Protein AF-A0A2P0B130-F1 (afdb_monomer_lite)

Sequence (122 aa):
MSQDGTGTYHGERFVQQKGAASFTASPDEVAAFARRITPFRPESSVEYGYENCDGPVATDSPSVKITWHEAGKQPVTLNWYMGCRQPGLVENRDALYQAWQELPVDDLVGTAENRQIYDQNR

Radius of gyration: 15.67 Å; chains: 1; bounding box: 35×44×34 Å

Foldseek 3Di:
DDPQQKDWDADDALFLAHGIDIDGFDPQLVVQLCVLCVQVFDPAADEDDDVRAPAAADPPADWDKDWDDDPPDDIHIYTYRLSRCHPPQVVCVVSRVCSCVSHPCDNGRDDNVSSVCRPPPD

Secondary structure (DSSP, 8-state):
--TTSEEEEEE-SSSSS-EEEEEE--HHHHHHHHHHHGGG--SS-EEESSSS-SS-B-SS--EEEEEE--TTS--EEEEEETTB--TTTGGGHHHHHTGGGGSS-HHHH--HHHHHGGGS--

Structure (mmCIF, N/CA/C/O backbone):
data_AF-A0A2P0B130-F1
#
_entry.id   AF-A0A2P0B130-F1
#
loop_
_atom_site.group_PDB
_atom_site.id
_atom_site.type_symbol
_atom_site.label_atom_id
_atom_site.label_alt_id
_atom_site.label_comp_id
_atom_site.label_asym_id
_atom_site.label_entity_id
_atom_site.label_seq_id
_atom_site.pdbx_PDB_ins_code
_atom_site.Cartn_x
_atom_site.Cartn_y
_atom_site.Cartn_z
_atom_site.occupancy
_atom_site.B_iso_or_equiv
_atom_site.auth_seq_id
_atom_site.auth_comp_id
_atom_site.auth_asym_id
_atom_site.auth_atom_id
_atom_site.pdbx_PDB_model_num
ATOM 1 N N . MET A 1 1 ? -1.684 -1.646 10.704 1.00 76.62 1 MET A N 1
ATOM 2 C CA . MET A 1 1 ? -3.087 -1.889 11.081 1.00 76.62 1 MET A CA 1
ATOM 3 C C . MET A 1 1 ? -3.110 -3.043 12.062 1.00 76.62 1 MET A C 1
ATOM 5 O O . MET A 1 1 ? -2.401 -4.019 11.828 1.00 76.62 1 MET A O 1
ATOM 9 N N . SER A 1 2 ? -3.822 -2.904 13.171 1.00 77.31 2 SER A N 1
ATOM 10 C CA . SER A 1 2 ? -3.999 -3.963 14.170 1.00 77.31 2 SER A CA 1
ATOM 11 C C . SER A 1 2 ? -5.187 -4.862 13.828 1.00 77.31 2 SER A C 1
ATOM 13 O O . SER A 1 2 ? -5.923 -4.623 12.872 1.00 77.31 2 SER A O 1
ATOM 15 N N . GLN A 1 3 ? -5.351 -5.940 14.598 1.00 75.19 3 GLN A N 1
ATOM 16 C CA . GLN A 1 3 ? -6.413 -6.932 14.388 1.00 75.19 3 GLN A CA 1
ATOM 17 C C . GLN A 1 3 ? -7.831 -6.371 14.577 1.00 75.19 3 GLN A C 1
ATOM 19 O O . GLN A 1 3 ? -8.784 -6.968 14.095 1.00 75.19 3 GLN A O 1
ATOM 24 N N . ASP A 1 4 ? -7.968 -5.233 15.256 1.00 82.19 4 ASP A N 1
ATOM 25 C CA . ASP A 1 4 ? -9.227 -4.510 15.459 1.00 82.19 4 ASP A CA 1
ATOM 26 C C . ASP A 1 4 ? -9.575 -3.553 14.301 1.00 82.19 4 ASP A C 1
ATOM 28 O O . ASP A 1 4 ? -10.549 -2.812 14.392 1.00 82.19 4 ASP A O 1
ATOM 32 N N . GLY A 1 5 ? -8.777 -3.547 13.226 1.00 87.44 5 GLY A N 1
ATOM 33 C CA . GLY A 1 5 ? -8.985 -2.695 12.055 1.00 87.44 5 GLY A CA 1
ATOM 34 C C . GLY A 1 5 ? -8.482 -1.262 12.220 1.00 87.44 5 GLY A C 1
ATOM 35 O O . GLY A 1 5 ? -8.540 -0.488 11.264 1.00 87.44 5 GLY A O 1
ATOM 36 N N . THR A 1 6 ? -7.933 -0.889 13.381 1.00 93.88 6 THR A N 1
ATOM 37 C CA . THR A 1 6 ? -7.358 0.449 13.553 1.00 93.88 6 THR A CA 1
ATOM 38 C C . THR A 1 6 ? -6.007 0.568 12.847 1.00 93.88 6 THR A C 1
ATOM 40 O O . THR A 1 6 ? -5.172 -0.348 12.827 1.00 93.88 6 THR A O 1
ATOM 43 N N . GLY A 1 7 ? -5.784 1.711 12.206 1.00 94.19 7 GLY A N 1
ATOM 44 C CA . GLY A 1 7 ? -4.575 1.988 11.447 1.00 94.19 7 GLY A CA 1
ATOM 45 C C . GLY A 1 7 ? -4.175 3.454 11.500 1.00 94.19 7 GLY A C 1
ATOM 46 O O . GLY A 1 7 ? -4.977 4.337 11.796 1.00 94.19 7 GLY A O 1
ATOM 47 N N . THR A 1 8 ? -2.902 3.705 11.205 1.00 95.75 8 THR A N 1
ATOM 48 C CA . THR A 1 8 ? -2.361 5.052 11.037 1.00 95.75 8 THR A CA 1
ATOM 49 C C . THR A 1 8 ? -2.010 5.245 9.573 1.00 95.75 8 THR A C 1
ATOM 51 O O . THR A 1 8 ? -1.227 4.483 9.008 1.00 95.75 8 THR A O 1
ATOM 54 N N . TYR A 1 9 ? -2.592 6.270 8.973 1.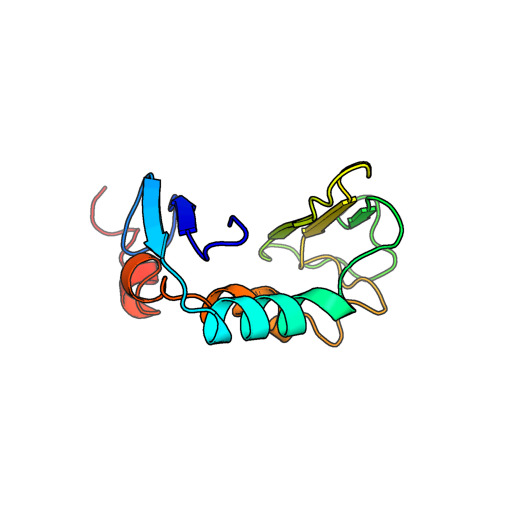00 95.62 9 TYR A N 1
ATOM 55 C CA . TYR A 1 9 ? -2.192 6.828 7.696 1.00 95.62 9 TYR A CA 1
ATOM 56 C C . TYR A 1 9 ? -1.148 7.925 7.935 1.00 95.62 9 TYR A C 1
ATOM 58 O O . TYR A 1 9 ? -1.272 8.707 8.878 1.00 95.62 9 TYR A O 1
ATOM 66 N N . HIS A 1 10 ? -0.126 7.992 7.083 1.00 95.38 10 HIS A N 1
ATOM 67 C CA . HIS A 1 10 ? 0.847 9.080 7.083 1.00 95.38 10 HIS A CA 1
ATOM 68 C C . HIS A 1 10 ? 1.029 9.600 5.659 1.00 95.38 10 HIS A C 1
ATOM 70 O O . HIS A 1 10 ? 1.624 8.931 4.815 1.00 95.38 10 HIS A O 1
ATOM 76 N N . GLY A 1 11 ? 0.489 10.786 5.398 1.00 92.62 11 GLY A N 1
ATOM 77 C CA . GLY A 1 11 ? 0.571 11.433 4.096 1.00 92.62 11 GLY A CA 1
ATOM 78 C C . GLY A 1 11 ? 1.749 12.397 4.001 1.00 92.62 11 GLY A C 1
ATOM 79 O O . GLY A 1 11 ? 1.965 13.204 4.904 1.00 92.62 11 GLY A O 1
ATOM 80 N N . GLU A 1 12 ? 2.484 12.375 2.891 1.00 89.38 12 GLU A N 1
ATOM 81 C CA . GLU A 1 12 ? 3.642 13.262 2.692 1.00 89.38 12 GLU A CA 1
ATOM 82 C C . GLU A 1 12 ? 3.484 14.170 1.468 1.00 89.38 12 GLU A C 1
ATOM 84 O O . GLU A 1 12 ? 3.348 15.392 1.589 1.00 89.38 12 GLU A O 1
ATOM 89 N N . ARG A 1 13 ? 3.504 13.578 0.271 1.00 86.62 13 ARG A N 1
ATOM 90 C CA . ARG A 1 13 ? 3.436 14.283 -1.015 1.00 86.62 13 ARG A CA 1
ATOM 91 C C . ARG A 1 13 ? 2.293 13.740 -1.853 1.00 86.62 13 ARG A C 1
ATOM 93 O O . ARG A 1 13 ? 1.989 12.558 -1.752 1.00 86.62 13 ARG A O 1
ATOM 100 N N . PHE A 1 14 ? 1.718 14.598 -2.697 1.00 85.12 14 PHE A N 1
ATOM 101 C CA . PHE A 1 14 ? 0.659 14.224 -3.645 1.00 85.12 14 PHE A CA 1
ATOM 102 C C . PHE A 1 14 ? -0.509 13.488 -2.973 1.00 85.12 14 PHE A C 1
ATOM 104 O O . PHE A 1 14 ? -0.959 12.451 -3.450 1.00 85.12 14 PHE A O 1
ATOM 111 N N . VAL A 1 15 ? -0.960 14.020 -1.836 1.00 89.38 15 VAL A N 1
ATOM 112 C CA . VAL A 1 15 ? -2.082 13.511 -1.040 1.00 89.38 15 VAL A CA 1
ATOM 113 C C . VAL A 1 15 ? -2.919 14.673 -0.514 1.00 89.38 15 VAL A C 1
ATOM 115 O O . VAL A 1 15 ? -2.389 15.772 -0.327 1.00 89.38 15 VAL A O 1
ATOM 118 N N . GLN A 1 16 ? -4.204 14.425 -0.253 1.00 91.25 16 GLN A N 1
ATOM 119 C CA . GLN A 1 16 ? -5.128 15.410 0.314 1.00 91.25 16 GLN A CA 1
ATOM 120 C C . GLN A 1 16 ? -4.731 15.818 1.735 1.00 91.25 16 GLN A C 1
ATOM 122 O O . GLN A 1 16 ? -4.639 17.009 2.036 1.00 91.25 16 GLN A O 1
ATOM 127 N N . GLN A 1 17 ? -4.487 14.842 2.610 1.00 91.56 17 GLN A N 1
ATOM 128 C CA . GLN A 1 17 ? -4.090 15.083 3.990 1.00 91.56 17 GLN A CA 1
ATOM 129 C C . GLN A 1 17 ? -2.615 14.740 4.190 1.00 91.56 17 GLN A C 1
ATOM 131 O O . GLN A 1 17 ? -2.181 13.618 3.931 1.00 91.56 17 GLN A O 1
ATOM 136 N N . LYS A 1 18 ? -1.846 15.718 4.678 1.00 91.88 18 LYS A N 1
ATOM 137 C CA . LYS A 1 18 ? -0.455 15.535 5.110 1.00 91.88 18 LYS A CA 1
ATOM 138 C C . LYS A 1 18 ? -0.392 15.213 6.603 1.00 91.88 18 LYS A C 1
ATOM 140 O O . LYS A 1 1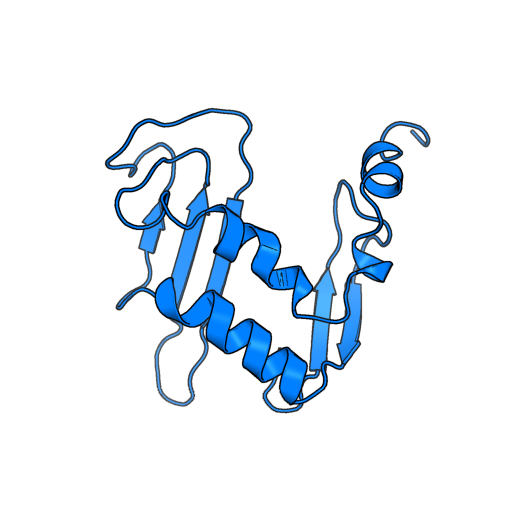8 ? -1.245 15.650 7.373 1.00 91.88 18 LYS A O 1
ATOM 145 N N . GLY A 1 19 ? 0.665 14.519 7.010 1.00 93.94 19 GLY A N 1
ATOM 146 C CA . GLY A 1 19 ? 0.898 14.110 8.389 1.00 93.94 19 GLY A CA 1
ATOM 147 C C . GLY A 1 19 ? 0.101 12.871 8.788 1.00 93.94 19 GLY A C 1
ATOM 148 O O . GLY A 1 19 ? -0.467 12.170 7.948 1.00 93.94 19 GLY A O 1
ATOM 149 N N . ALA A 1 20 ? 0.110 12.584 10.089 1.00 95.94 20 ALA A N 1
ATOM 150 C CA . ALA A 1 20 ? -0.539 11.408 10.647 1.00 95.94 20 ALA A CA 1
ATOM 151 C C . ALA A 1 20 ? -2.059 11.598 10.774 1.00 95.94 20 ALA A C 1
ATOM 153 O O . ALA A 1 20 ? -2.529 12.636 11.241 1.00 95.94 20 ALA A O 1
ATOM 154 N N . ALA A 1 21 ? -2.814 10.563 10.419 1.00 95.69 21 ALA A N 1
ATOM 155 C CA . ALA A 1 21 ? -4.244 10.448 10.672 1.00 95.69 21 ALA A CA 1
ATOM 156 C C . ALA A 1 21 ? -4.572 9.012 11.085 1.00 95.69 21 ALA A C 1
ATOM 158 O O . ALA A 1 21 ? -3.989 8.064 10.558 1.00 95.69 21 ALA A O 1
ATOM 159 N N . SER A 1 22 ? -5.503 8.838 12.014 1.00 95.31 22 SER A N 1
ATOM 160 C CA . SER A 1 22 ? -6.018 7.510 12.345 1.00 95.31 22 SER A CA 1
ATOM 161 C C . SER A 1 22 ? -7.206 7.173 11.452 1.00 95.31 22 SER A C 1
ATOM 163 O O . SER A 1 22 ? -8.012 8.048 11.142 1.00 95.31 22 SER A O 1
ATOM 165 N N . PHE A 1 23 ? -7.337 5.903 11.090 1.00 95.38 23 PHE A N 1
ATOM 166 C CA . PHE A 1 23 ? -8.524 5.355 10.442 1.00 95.38 23 PHE A CA 1
ATOM 167 C C . PHE A 1 23 ? -8.931 4.048 11.127 1.00 95.38 23 PHE A C 1
ATOM 169 O O . PHE A 1 23 ? -8.112 3.394 11.780 1.00 95.38 23 PHE A O 1
ATOM 176 N N . THR A 1 24 ? -10.191 3.664 10.952 1.00 96.69 24 THR A N 1
ATOM 177 C CA . THR A 1 24 ? -10.727 2.394 11.446 1.00 96.69 24 THR A CA 1
ATOM 178 C C . THR A 1 24 ? -11.386 1.671 10.286 1.00 96.69 24 THR A C 1
ATOM 180 O O . THR A 1 24 ? -12.417 2.122 9.797 1.00 96.69 24 THR A O 1
ATOM 183 N N . ALA A 1 25 ? -10.781 0.570 9.852 1.00 96.25 25 ALA A N 1
ATOM 184 C CA . ALA A 1 25 ? -11.340 -0.328 8.854 1.00 96.25 25 ALA A CA 1
ATOM 185 C C . ALA A 1 25 ? -12.326 -1.309 9.500 1.00 96.25 25 ALA A C 1
ATOM 187 O O . ALA A 1 25 ? -12.089 -1.842 10.586 1.00 96.25 25 ALA A O 1
ATOM 188 N N . SER A 1 26 ? -13.427 -1.569 8.809 1.00 95.31 26 SER A N 1
ATOM 189 C CA . SER A 1 26 ? -14.341 -2.663 9.112 1.00 95.31 26 SER A CA 1
ATOM 190 C C . SER A 1 26 ? -13.652 -4.026 8.933 1.00 95.31 26 SER A C 1
ATOM 192 O O . SER A 1 26 ? -12.670 -4.143 8.192 1.00 95.31 26 SER A O 1
ATOM 194 N N . PRO A 1 27 ? -14.168 -5.099 9.560 1.00 94.00 27 PRO A N 1
ATOM 195 C CA . PRO A 1 27 ? -13.626 -6.443 9.363 1.00 94.00 27 PRO A CA 1
ATOM 196 C C . PRO A 1 27 ? -13.572 -6.881 7.889 1.00 94.00 27 PRO A C 1
ATOM 198 O O . PRO A 1 27 ? -12.633 -7.572 7.490 1.00 94.00 27 PRO A O 1
ATOM 201 N N . ASP A 1 28 ? -14.542 -6.452 7.076 1.00 94.38 28 ASP A N 1
ATOM 202 C CA . ASP A 1 28 ? -14.609 -6.788 5.652 1.00 94.38 28 ASP A CA 1
ATOM 203 C C . ASP A 1 28 ? -13.522 -6.075 4.834 1.00 94.38 28 ASP A C 1
ATOM 205 O O . ASP A 1 28 ? -12.881 -6.717 3.999 1.00 94.38 28 ASP A O 1
ATOM 209 N N . GLU A 1 29 ? -13.249 -4.797 5.118 1.00 95.62 29 GLU A N 1
ATOM 210 C CA . GLU A 1 29 ? -12.152 -4.014 4.517 1.00 95.62 29 GLU A CA 1
ATOM 211 C C . GLU A 1 29 ? -10.781 -4.588 4.901 1.00 95.62 29 GLU A C 1
ATOM 213 O O . GLU A 1 29 ? -9.920 -4.805 4.047 1.00 95.62 29 GLU A O 1
ATOM 218 N N . VAL A 1 30 ? -10.594 -4.949 6.178 1.00 93.38 30 VAL A N 1
ATOM 219 C CA . VAL A 1 30 ? -9.379 -5.636 6.650 1.00 93.38 30 VAL A CA 1
ATOM 220 C C . VAL A 1 30 ? -9.160 -6.937 5.878 1.00 93.38 30 VAL A C 1
ATOM 222 O O . VAL A 1 30 ? -8.050 -7.213 5.410 1.00 93.38 30 VAL A O 1
ATOM 225 N N . ALA A 1 31 ? -10.212 -7.745 5.731 1.00 93.50 31 ALA A N 1
ATOM 226 C CA . ALA A 1 31 ? -10.142 -9.005 5.008 1.00 93.50 31 ALA A CA 1
ATOM 227 C C . ALA A 1 31 ? -9.892 -8.793 3.505 1.00 93.50 31 ALA A C 1
ATOM 229 O O . ALA A 1 31 ? -9.138 -9.561 2.904 1.00 93.50 31 ALA A O 1
ATOM 230 N N . ALA A 1 32 ? -10.488 -7.767 2.893 1.00 94.94 32 ALA A N 1
ATOM 231 C CA . ALA A 1 32 ? -10.271 -7.416 1.492 1.00 94.94 32 ALA A CA 1
ATOM 232 C C . ALA A 1 32 ? -8.822 -6.986 1.235 1.00 94.94 32 ALA A C 1
ATOM 234 O O . ALA A 1 32 ? -8.158 -7.575 0.377 1.00 94.94 32 ALA A O 1
ATOM 235 N N . PHE A 1 33 ? -8.292 -6.083 2.063 1.00 95.00 33 PHE A N 1
ATOM 236 C CA . PHE A 1 33 ? -6.894 -5.669 2.022 1.00 95.00 33 PHE A CA 1
ATOM 237 C C . PHE A 1 33 ? -5.945 -6.862 2.184 1.00 95.00 33 PHE A C 1
ATOM 239 O O . PHE A 1 33 ? -5.045 -7.065 1.365 1.00 95.00 33 PHE A O 1
ATOM 246 N N . ALA A 1 34 ? -6.177 -7.708 3.194 1.00 93.50 34 ALA A N 1
ATOM 247 C CA . ALA A 1 34 ? -5.363 -8.896 3.435 1.00 93.50 34 ALA A CA 1
ATOM 248 C C . ALA A 1 34 ? -5.380 -9.856 2.234 1.00 93.50 34 ALA A C 1
ATOM 250 O O . ALA A 1 34 ? -4.317 -10.305 1.796 1.00 93.50 34 ALA A O 1
ATOM 251 N N . ARG A 1 35 ? -6.557 -10.136 1.652 1.00 94.62 35 ARG A N 1
ATOM 252 C CA . ARG A 1 35 ? -6.681 -10.966 0.440 1.00 94.62 35 ARG A CA 1
ATOM 253 C C . ARG A 1 35 ? -5.911 -10.371 -0.736 1.00 94.62 35 ARG A C 1
ATOM 255 O O . ARG A 1 35 ? -5.264 -11.122 -1.459 1.00 94.62 35 ARG A O 1
ATOM 262 N N . ARG A 1 36 ? -5.949 -9.046 -0.906 1.00 95.44 36 ARG A N 1
ATOM 263 C CA . ARG A 1 36 ? -5.267 -8.337 -1.996 1.00 95.44 36 ARG A CA 1
ATOM 264 C C . ARG A 1 36 ? -3.747 -8.462 -1.907 1.00 95.44 36 ARG A C 1
ATOM 266 O O . ARG A 1 36 ? -3.106 -8.688 -2.926 1.00 95.44 36 ARG A O 1
ATOM 273 N N . ILE A 1 37 ? -3.173 -8.353 -0.706 1.00 95.38 37 ILE A N 1
ATOM 274 C CA . ILE A 1 37 ? -1.710 -8.376 -0.525 1.00 95.38 37 ILE A CA 1
ATOM 275 C C . ILE A 1 37 ? -1.126 -9.781 -0.323 1.00 95.38 37 ILE A C 1
ATOM 277 O O . ILE A 1 37 ? 0.075 -9.966 -0.499 1.00 95.38 37 ILE A O 1
ATOM 281 N N . THR A 1 38 ? -1.945 -10.772 0.046 1.00 94.56 38 THR A N 1
ATOM 282 C CA . THR A 1 38 ? -1.488 -12.146 0.338 1.00 94.56 38 THR A CA 1
ATOM 283 C C . THR A 1 38 ? -0.655 -12.773 -0.792 1.00 94.56 38 THR A C 1
ATOM 285 O O . THR A 1 38 ? 0.400 -13.321 -0.477 1.00 94.56 38 THR A O 1
ATOM 288 N N . PRO A 1 39 ? -1.035 -12.667 -2.083 1.00 95.06 39 PRO A N 1
ATOM 289 C CA . PRO A 1 39 ? -0.259 -13.249 -3.184 1.00 95.06 39 PRO A CA 1
ATOM 290 C C . PRO A 1 39 ? 1.155 -12.673 -3.344 1.00 95.06 39 PRO A C 1
ATOM 292 O O . PRO A 1 39 ? 2.001 -13.305 -3.963 1.00 95.06 39 PRO A O 1
ATOM 295 N N . PHE A 1 40 ? 1.413 -11.482 -2.797 1.00 95.75 40 PHE A N 1
ATOM 296 C CA . PHE A 1 40 ? 2.692 -10.776 -2.916 1.00 95.75 40 PHE A CA 1
ATOM 297 C C . PHE A 1 40 ? 3.614 -11.007 -1.724 1.00 95.75 40 PHE A C 1
ATOM 299 O O . PHE A 1 40 ? 4.719 -10.468 -1.680 1.00 95.75 40 PHE A O 1
ATOM 306 N N . ARG A 1 41 ? 3.155 -11.751 -0.718 1.00 95.62 41 ARG A N 1
ATOM 307 C CA . ARG A 1 41 ? 3.936 -11.976 0.485 1.00 95.62 41 ARG A CA 1
ATOM 308 C C . ARG A 1 41 ? 5.096 -12.934 0.184 1.00 95.62 41 ARG A C 1
ATOM 310 O O . ARG A 1 41 ? 4.837 -14.085 -0.164 1.00 95.62 41 ARG A O 1
ATOM 317 N N . PRO A 1 42 ? 6.353 -12.512 0.377 1.00 95.69 42 PRO A N 1
ATOM 318 C CA . PRO A 1 42 ? 7.497 -13.383 0.156 1.00 95.69 42 PRO A CA 1
ATOM 319 C C . PRO A 1 42 ? 7.690 -14.350 1.340 1.00 95.69 42 PRO A C 1
ATOM 321 O O . PRO A 1 42 ? 7.155 -14.133 2.430 1.00 95.69 42 PRO A O 1
ATOM 324 N N . GLU A 1 43 ? 8.465 -15.418 1.146 1.00 94.62 43 GLU A N 1
ATOM 325 C CA . GLU A 1 43 ? 8.803 -16.367 2.224 1.00 94.62 43 GLU A CA 1
ATOM 326 C C . GLU A 1 43 ? 9.767 -15.753 3.252 1.00 94.62 43 GLU A C 1
ATOM 328 O O . GLU A 1 43 ? 9.647 -15.977 4.458 1.00 94.62 43 GLU A O 1
ATOM 333 N N . SER A 1 44 ? 10.696 -14.929 2.770 1.00 96.12 44 SER A N 1
ATOM 334 C CA . SER A 1 44 ? 11.641 -14.136 3.554 1.00 96.12 44 SER A CA 1
ATOM 335 C C . SER A 1 44 ? 11.636 -12.692 3.068 1.00 96.12 44 SER A C 1
ATOM 337 O O . SER A 1 44 ? 11.161 -12.407 1.974 1.00 96.12 44 SER A O 1
ATOM 339 N N . SER A 1 45 ? 12.172 -11.761 3.858 1.00 97.56 45 SER A N 1
ATOM 340 C CA . SER A 1 45 ? 12.261 -10.366 3.420 1.00 97.56 45 SER A CA 1
ATOM 341 C C . SER A 1 45 ? 13.059 -10.238 2.119 1.00 97.56 45 SER A C 1
ATOM 343 O O . SER A 1 45 ? 14.149 -10.799 2.015 1.00 97.56 45 SER A O 1
ATOM 345 N N . VAL A 1 46 ? 12.520 -9.496 1.152 1.00 97.06 46 VAL A N 1
ATOM 346 C CA . VAL A 1 46 ? 13.143 -9.240 -0.153 1.00 97.06 46 VAL A CA 1
ATOM 347 C C . VAL A 1 46 ? 13.034 -7.768 -0.527 1.00 97.06 46 VAL A C 1
ATOM 349 O O . VAL A 1 46 ? 12.095 -7.063 -0.141 1.00 97.06 46 VAL A O 1
ATOM 352 N N . GLU A 1 47 ? 14.008 -7.325 -1.311 1.00 97.25 47 GLU A N 1
ATOM 353 C CA . GLU A 1 47 ? 14.032 -6.013 -1.935 1.00 97.25 47 GLU A CA 1
ATOM 354 C C . GLU A 1 47 ? 14.193 -6.184 -3.443 1.00 97.25 47 GLU A C 1
ATOM 356 O O . GLU A 1 47 ? 14.972 -7.028 -3.877 1.00 97.25 47 GLU A O 1
ATOM 361 N N . TYR A 1 48 ? 13.463 -5.387 -4.218 1.00 97.00 48 TYR A N 1
ATOM 362 C CA . TYR A 1 48 ? 13.567 -5.313 -5.671 1.00 97.00 48 TYR A CA 1
ATOM 363 C C . TYR A 1 48 ? 13.666 -3.844 -6.074 1.00 97.00 48 TYR A C 1
ATOM 365 O O . TYR A 1 48 ? 12.705 -3.080 -5.967 1.00 97.00 48 TYR A O 1
ATOM 373 N N . GLY A 1 49 ? 14.853 -3.450 -6.507 1.00 94.06 49 GLY A N 1
ATOM 374 C CA . GLY A 1 49 ? 15.268 -2.091 -6.820 1.00 94.06 49 GLY A CA 1
ATOM 375 C C . GLY A 1 49 ? 16.139 -2.057 -8.068 1.00 94.06 49 GLY A C 1
ATOM 376 O O . GLY A 1 49 ? 16.138 -2.989 -8.860 1.00 94.06 49 GLY A O 1
ATOM 377 N N . TYR A 1 50 ? 16.881 -0.969 -8.267 1.00 90.44 50 TYR A N 1
ATOM 378 C CA . TYR A 1 50 ? 17.737 -0.814 -9.448 1.00 90.44 50 TYR A CA 1
ATOM 379 C C . TYR A 1 50 ? 18.882 -1.845 -9.492 1.00 90.44 50 TYR A C 1
ATOM 381 O O . TYR A 1 50 ? 19.233 -2.332 -10.561 1.00 90.44 50 TYR A O 1
ATOM 389 N N . GLU A 1 51 ? 19.456 -2.186 -8.335 1.00 90.19 51 GLU A N 1
ATOM 390 C CA . GLU A 1 51 ? 20.662 -3.025 -8.226 1.00 90.19 51 GLU A CA 1
ATOM 391 C C . GLU A 1 51 ? 20.376 -4.534 -8.216 1.00 90.19 51 GLU A C 1
ATOM 393 O O . GLU A 1 51 ? 21.268 -5.344 -8.448 1.00 90.19 51 GLU A O 1
ATOM 398 N N . ASN A 1 52 ? 19.134 -4.916 -7.938 1.00 92.06 52 ASN A N 1
ATOM 399 C CA . ASN A 1 52 ? 18.699 -6.288 -7.682 1.00 92.06 52 ASN A CA 1
ATOM 400 C C . ASN A 1 52 ? 17.390 -6.609 -8.419 1.00 92.06 52 ASN A C 1
ATOM 402 O O . ASN A 1 52 ? 16.550 -7.350 -7.911 1.00 92.06 52 ASN A O 1
ATOM 406 N N . CYS A 1 53 ? 17.211 -6.017 -9.602 1.00 94.50 53 CYS A N 1
ATOM 407 C CA . CYS A 1 53 ? 16.121 -6.360 -10.502 1.00 94.50 53 CYS A CA 1
ATOM 408 C C . CYS A 1 53 ? 16.540 -7.460 -11.471 1.00 94.50 53 CYS A C 1
ATOM 410 O O . CYS A 1 53 ? 17.504 -7.287 -12.216 1.00 94.50 53 CYS A O 1
ATOM 412 N N . ASP A 1 54 ? 15.750 -8.528 -11.554 1.00 94.69 54 ASP A N 1
ATOM 413 C CA . ASP A 1 54 ? 15.958 -9.564 -12.574 1.00 94.69 54 ASP A CA 1
ATOM 414 C C . ASP A 1 54 ? 15.372 -9.168 -13.946 1.00 94.69 54 ASP A C 1
ATOM 416 O O . ASP A 1 54 ? 15.610 -9.834 -14.955 1.00 94.69 54 ASP A O 1
ATOM 420 N N . GLY A 1 55 ? 14.583 -8.089 -13.998 1.00 92.88 55 GLY A N 1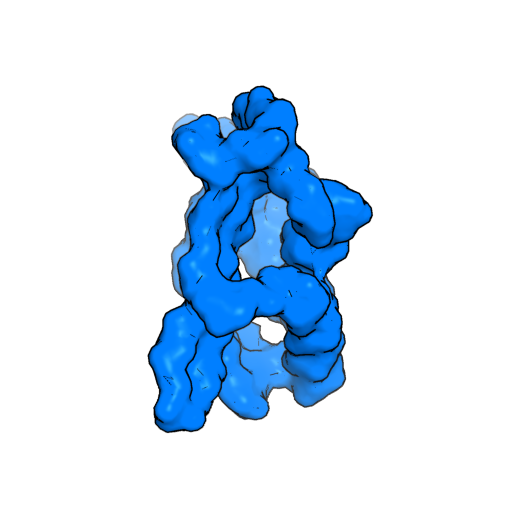
ATOM 421 C CA . GLY A 1 55 ? 13.938 -7.573 -15.205 1.00 92.88 55 GLY A CA 1
ATOM 422 C C . GLY A 1 55 ? 14.406 -6.169 -15.612 1.00 92.88 55 GLY A C 1
ATOM 423 O O . GLY A 1 55 ? 15.270 -5.571 -14.972 1.00 92.88 55 GLY A O 1
ATOM 424 N N . PRO A 1 56 ? 13.820 -5.596 -16.681 1.00 94.12 56 PRO A N 1
ATOM 425 C CA . PRO A 1 56 ? 14.085 -4.215 -17.066 1.00 94.12 56 PRO A CA 1
ATOM 426 C C . PRO A 1 56 ? 13.703 -3.231 -15.958 1.00 94.12 56 PRO A C 1
ATOM 428 O O . PRO A 1 56 ? 12.677 -3.402 -15.295 1.00 94.12 56 PRO A O 1
ATOM 431 N N . VAL A 1 57 ? 14.480 -2.157 -15.825 1.00 95.81 57 VAL A N 1
ATOM 432 C CA . VAL A 1 57 ? 14.218 -1.090 -14.855 1.00 95.81 57 VAL A CA 1
ATOM 433 C C . VAL A 1 57 ? 13.798 0.183 -15.586 1.00 95.81 57 VAL A C 1
ATOM 435 O O . VAL A 1 57 ? 14.538 0.708 -16.414 1.00 95.81 57 VAL A O 1
ATOM 438 N N . ALA A 1 58 ? 12.596 0.671 -15.289 1.00 93.56 58 ALA A N 1
ATOM 439 C CA . ALA A 1 58 ? 12.120 1.988 -15.698 1.00 93.56 58 ALA A CA 1
ATOM 440 C C . ALA A 1 58 ? 12.387 3.016 -14.591 1.00 93.56 58 ALA A C 1
ATOM 442 O O . ALA A 1 58 ? 12.298 2.682 -13.409 1.00 93.56 58 ALA A O 1
ATOM 443 N N . THR A 1 59 ? 12.686 4.259 -14.970 1.00 91.94 59 THR A N 1
ATOM 444 C CA . THR A 1 59 ? 12.811 5.378 -14.026 1.00 91.94 59 THR A CA 1
ATOM 445 C C . THR A 1 59 ? 11.436 5.939 -13.646 1.00 91.94 59 THR A C 1
ATOM 447 O O . THR A 1 59 ? 10.408 5.525 -14.189 1.00 91.94 59 THR A O 1
ATOM 450 N N . ASP A 1 60 ? 11.410 6.857 -12.674 1.00 88.56 60 ASP A N 1
ATOM 451 C CA . ASP A 1 60 ? 10.234 7.681 -12.334 1.00 88.56 60 ASP A CA 1
ATOM 452 C C . ASP A 1 60 ? 8.967 6.890 -11.958 1.00 88.56 60 ASP A C 1
ATOM 454 O O . ASP A 1 60 ? 7.836 7.336 -12.137 1.00 88.56 60 ASP A O 1
ATOM 458 N N . SER A 1 61 ? 9.164 5.690 -11.413 1.00 91.69 61 SER A N 1
ATOM 459 C CA . SER A 1 61 ? 8.100 4.799 -10.952 1.00 91.69 61 SER A CA 1
ATOM 460 C C . SER A 1 61 ? 7.925 4.846 -9.425 1.00 91.69 61 SER A C 1
ATOM 462 O O . SER A 1 61 ? 8.866 5.187 -8.709 1.00 91.69 61 SER A O 1
ATOM 464 N N . PRO A 1 62 ? 6.738 4.504 -8.892 1.00 92.38 62 PRO A N 1
ATOM 465 C CA . PRO A 1 62 ? 6.512 4.454 -7.449 1.00 92.38 62 PRO A CA 1
ATOM 466 C C . PRO A 1 62 ? 7.213 3.256 -6.790 1.00 92.38 62 PRO A C 1
ATOM 468 O O . PRO A 1 62 ? 7.574 2.286 -7.458 1.00 92.38 62 PRO A O 1
ATOM 471 N N . SER A 1 63 ? 7.320 3.293 -5.462 1.00 94.62 63 SER A N 1
ATOM 472 C CA . SER A 1 63 ? 7.718 2.145 -4.638 1.00 94.62 63 SER A CA 1
ATOM 473 C C . SER A 1 63 ? 6.582 1.716 -3.717 1.00 94.62 63 SER A C 1
ATOM 475 O O . SER A 1 63 ? 5.801 2.549 -3.258 1.00 94.62 63 SER A O 1
ATOM 477 N N . VAL A 1 64 ? 6.531 0.426 -3.396 1.00 96.06 64 VAL A N 1
ATOM 478 C CA . VAL A 1 64 ? 5.660 -0.139 -2.364 1.00 96.06 64 VAL A CA 1
ATOM 479 C C . VAL A 1 64 ? 6.516 -0.887 -1.352 1.00 96.06 64 VAL A C 1
ATOM 481 O O . VAL A 1 64 ? 7.342 -1.719 -1.718 1.00 96.06 64 VAL A O 1
ATOM 484 N N . LYS A 1 65 ? 6.285 -0.612 -0.068 1.00 97.06 65 LYS A N 1
ATOM 485 C CA . LYS A 1 65 ? 6.879 -1.357 1.039 1.00 97.06 65 LYS A CA 1
ATOM 486 C C . LYS A 1 65 ? 5.777 -1.892 1.938 1.00 97.06 65 LYS A C 1
ATOM 488 O O . LYS A 1 65 ? 4.979 -1.117 2.460 1.00 97.06 65 LYS A O 1
ATOM 493 N N . ILE A 1 66 ? 5.749 -3.205 2.133 1.00 96.25 66 ILE A N 1
ATOM 494 C CA . ILE A 1 66 ? 4.787 -3.878 3.008 1.00 96.25 66 ILE A CA 1
ATOM 495 C C . ILE A 1 66 ? 5.559 -4.760 3.974 1.00 96.25 66 ILE A C 1
ATOM 497 O O . ILE A 1 66 ? 6.422 -5.532 3.560 1.00 96.25 66 ILE A O 1
ATOM 501 N N . THR A 1 67 ? 5.224 -4.654 5.256 1.00 96.69 67 THR A N 1
ATOM 502 C CA . THR A 1 67 ? 5.782 -5.496 6.311 1.00 96.69 67 THR A CA 1
ATOM 503 C C . THR A 1 67 ? 4.655 -6.264 6.990 1.00 96.69 67 THR A C 1
ATOM 505 O O . THR A 1 67 ? 3.718 -5.674 7.530 1.00 96.69 67 THR A O 1
ATOM 508 N N . TRP A 1 68 ? 4.755 -7.590 6.972 1.00 94.81 68 TRP A N 1
ATOM 509 C CA . TRP A 1 68 ? 3.842 -8.496 7.656 1.00 94.81 68 TRP A CA 1
ATOM 510 C C . TRP A 1 68 ? 4.387 -8.815 9.045 1.00 94.81 68 TRP A C 1
ATOM 512 O O . TRP A 1 68 ? 5.515 -9.292 9.184 1.00 94.81 68 TRP A O 1
ATOM 522 N N . HIS A 1 69 ? 3.560 -8.589 10.063 1.00 92.81 69 HIS A N 1
ATOM 523 C CA . HIS A 1 69 ? 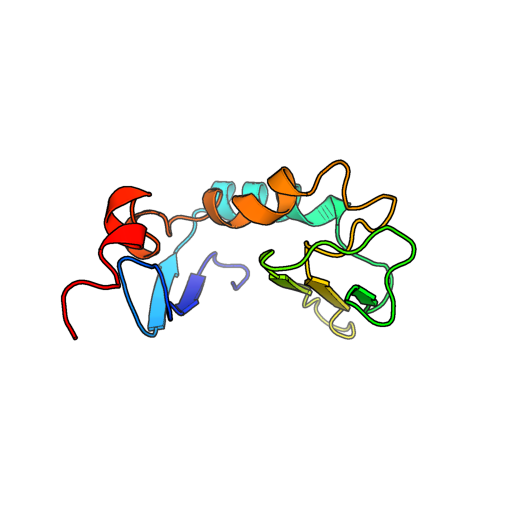3.847 -8.945 11.447 1.00 92.81 69 HIS A CA 1
ATOM 524 C C . HIS A 1 69 ? 2.938 -10.099 11.872 1.00 92.81 69 HIS A C 1
ATOM 526 O O . HIS A 1 69 ? 1.716 -9.987 11.812 1.00 92.81 69 HIS A O 1
ATOM 532 N N . GLU A 1 70 ? 3.535 -11.198 12.327 1.00 89.12 70 GLU A N 1
ATOM 533 C CA . GLU A 1 70 ? 2.823 -12.328 12.923 1.00 89.12 70 GLU A CA 1
ATOM 534 C C . GLU A 1 70 ? 3.354 -12.600 14.327 1.00 89.12 70 GLU A C 1
ATOM 536 O O . GLU A 1 70 ? 4.559 -12.519 14.576 1.00 89.12 70 GLU A O 1
ATOM 541 N N . ALA A 1 71 ? 2.457 -12.954 15.248 1.00 89.81 71 ALA A N 1
ATOM 542 C CA . ALA A 1 71 ? 2.837 -13.288 16.614 1.00 89.81 71 ALA A CA 1
ATOM 543 C C . ALA A 1 71 ? 3.825 -14.468 16.630 1.00 89.81 71 ALA A C 1
ATOM 545 O O . ALA 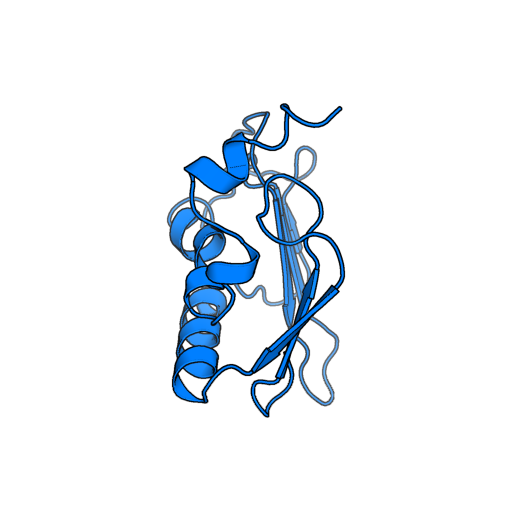A 1 71 ? 3.568 -15.519 16.045 1.00 89.81 71 ALA A O 1
ATOM 546 N N . GLY A 1 72 ? 4.966 -14.284 17.299 1.00 92.00 72 GLY A N 1
ATOM 547 C CA . GLY A 1 72 ? 6.000 -15.314 17.433 1.00 92.00 72 GLY A CA 1
ATOM 548 C C . GLY A 1 72 ? 6.867 -15.550 16.190 1.00 92.00 72 GLY A C 1
ATOM 549 O O . GLY A 1 72 ? 7.702 -16.451 16.218 1.00 92.00 72 GLY A O 1
ATOM 550 N N . LYS A 1 73 ? 6.714 -14.760 15.118 1.00 93.31 73 LYS A N 1
ATOM 551 C CA . LYS A 1 73 ? 7.548 -14.848 13.908 1.00 93.31 73 LYS A CA 1
ATOM 552 C C . LYS A 1 73 ? 8.312 -13.550 13.662 1.00 93.31 73 LYS A C 1
ATOM 554 O O . LYS A 1 73 ? 7.890 -12.474 14.079 1.00 93.31 73 LYS A O 1
ATOM 559 N N . GLN A 1 74 ? 9.436 -13.659 12.955 1.00 94.62 74 GLN A N 1
ATOM 560 C CA . GLN A 1 74 ? 10.148 -12.480 12.465 1.00 94.62 74 GLN A CA 1
ATOM 561 C C . GLN A 1 74 ? 9.299 -11.748 11.413 1.00 94.62 74 GLN A C 1
ATOM 563 O O . GLN A 1 74 ? 8.646 -12.417 10.605 1.00 94.62 74 GLN A O 1
ATOM 568 N N . PRO A 1 75 ? 9.295 -10.401 11.399 1.00 96.56 75 PRO A N 1
ATOM 569 C CA . PRO A 1 75 ? 8.612 -9.647 10.361 1.00 96.56 75 PRO A CA 1
ATOM 570 C C . PRO A 1 75 ? 9.180 -9.972 8.981 1.00 96.56 75 PRO A C 1
ATOM 572 O O . PRO A 1 75 ? 10.395 -10.038 8.793 1.00 96.56 75 PRO A O 1
ATOM 575 N N . VAL A 1 76 ? 8.291 -10.124 8.008 1.00 97.75 76 VAL A N 1
ATOM 576 C CA . VAL A 1 76 ? 8.657 -10.330 6.604 1.00 97.75 76 VAL A CA 1
ATOM 577 C C . VAL A 1 76 ? 8.344 -9.051 5.846 1.00 97.75 76 VAL A C 1
ATOM 579 O O . VAL A 1 76 ? 7.281 -8.475 6.058 1.00 97.75 76 VAL A O 1
ATOM 582 N N . THR A 1 77 ? 9.256 -8.578 4.998 1.00 98.19 77 THR A N 1
ATOM 583 C CA . THR A 1 77 ? 9.082 -7.332 4.237 1.00 98.19 77 THR A CA 1
ATOM 584 C C . THR A 1 77 ? 9.252 -7.554 2.742 1.00 98.19 77 THR A C 1
ATOM 586 O O . THR A 1 77 ? 10.222 -8.168 2.316 1.00 98.19 77 THR A O 1
ATOM 589 N N . LEU A 1 78 ? 8.344 -6.989 1.953 1.00 97.81 78 LEU A N 1
ATOM 590 C CA . LEU A 1 78 ? 8.535 -6.741 0.528 1.00 97.81 78 LEU A CA 1
ATOM 591 C C . LEU A 1 78 ? 8.837 -5.253 0.363 1.00 97.81 78 LEU A C 1
ATOM 593 O O . LEU A 1 78 ? 8.009 -4.426 0.743 1.00 97.81 78 LEU A O 1
ATOM 597 N N . ASN A 1 79 ? 10.000 -4.913 -0.186 1.00 97.75 79 ASN A N 1
ATOM 598 C CA . ASN A 1 79 ? 10.338 -3.554 -0.607 1.00 97.75 79 ASN A CA 1
ATOM 599 C C . ASN A 1 79 ? 10.536 -3.550 -2.123 1.00 97.75 79 ASN A C 1
ATOM 601 O O . ASN A 1 79 ? 11.518 -4.091 -2.617 1.00 97.75 79 ASN A O 1
ATOM 605 N N . TRP A 1 80 ? 9.597 -2.986 -2.872 1.00 97.69 80 TRP A N 1
ATOM 606 C CA . TRP A 1 80 ? 9.621 -3.049 -4.326 1.00 97.69 80 TRP A CA 1
ATOM 607 C C . TRP A 1 80 ? 9.518 -1.661 -4.942 1.00 97.69 80 TRP A C 1
ATOM 609 O O . TRP A 1 80 ? 8.475 -1.008 -4.885 1.00 97.69 80 TRP A O 1
ATOM 619 N N . TYR A 1 81 ? 10.600 -1.233 -5.584 1.00 96.88 81 TYR A N 1
ATOM 620 C CA . TYR A 1 81 ? 10.571 -0.162 -6.567 1.00 96.88 81 TYR A CA 1
ATOM 621 C C . TYR A 1 81 ? 9.894 -0.681 -7.835 1.00 96.88 81 TYR A C 1
ATOM 623 O O . TYR A 1 81 ? 10.479 -1.460 -8.582 1.00 96.88 81 TYR A O 1
ATOM 631 N N . MET A 1 82 ? 8.671 -0.237 -8.119 1.00 95.19 82 MET A N 1
ATOM 632 C CA . MET A 1 82 ? 7.854 -0.769 -9.219 1.00 95.19 82 MET A CA 1
ATOM 633 C C . MET A 1 82 ? 8.372 -0.399 -10.615 1.00 95.19 82 MET A C 1
ATOM 635 O O . MET A 1 82 ? 7.802 -0.837 -11.614 1.00 95.19 82 MET A O 1
ATOM 639 N N . GLY A 1 83 ? 9.440 0.401 -10.697 1.00 95.44 83 GLY A N 1
ATOM 640 C CA . GLY A 1 83 ? 10.213 0.562 -11.925 1.00 95.44 83 GLY A CA 1
ATOM 641 C C . GLY A 1 83 ? 10.992 -0.704 -12.281 1.00 95.44 83 GLY A C 1
ATOM 642 O O . GLY A 1 83 ? 11.167 -0.991 -13.462 1.00 95.44 83 GLY A O 1
ATOM 643 N N . CYS A 1 84 ? 11.388 -1.501 -11.283 1.00 96.75 84 CYS A N 1
ATOM 644 C CA . CYS A 1 84 ? 11.906 -2.847 -11.488 1.00 96.75 84 CYS A CA 1
ATOM 645 C C . CYS A 1 84 ? 10.773 -3.783 -11.928 1.00 96.75 84 CYS A C 1
ATOM 647 O O . CYS A 1 84 ? 9.861 -4.090 -11.155 1.00 96.75 84 CYS A O 1
ATOM 649 N N . ARG A 1 85 ? 10.841 -4.279 -13.164 1.00 95.00 85 ARG A N 1
ATOM 650 C CA . ARG A 1 85 ? 9.880 -5.242 -13.719 1.00 95.00 85 ARG A CA 1
ATOM 651 C C . ARG A 1 85 ? 10.222 -6.675 -13.305 1.00 95.00 85 ARG A C 1
ATOM 653 O O . ARG A 1 85 ? 10.472 -7.520 -14.161 1.00 95.00 85 ARG A O 1
ATOM 660 N N . GLN A 1 86 ? 10.250 -6.923 -11.997 1.00 95.94 86 GLN A N 1
ATOM 661 C CA . GLN A 1 86 ? 10.558 -8.231 -11.420 1.00 95.94 86 GLN A CA 1
ATOM 662 C C . GLN A 1 86 ? 9.561 -9.293 -11.928 1.00 95.94 86 GLN A C 1
ATOM 664 O O . GLN A 1 86 ? 8.351 -9.126 -11.715 1.00 95.94 86 GLN A O 1
ATOM 669 N N . PRO A 1 87 ? 10.031 -10.378 -12.573 1.00 93.94 87 PRO A N 1
ATOM 670 C CA . PRO A 1 87 ? 9.164 -11.471 -13.008 1.00 93.94 87 PRO A CA 1
ATOM 671 C C . PRO A 1 87 ? 8.367 -12.065 -11.842 1.00 93.94 87 PRO A C 1
ATOM 673 O O . PRO A 1 87 ? 8.911 -12.278 -10.758 1.00 93.94 87 PRO A O 1
ATOM 676 N N . GLY A 1 88 ? 7.076 -12.323 -12.055 1.00 91.19 88 GLY A N 1
ATOM 677 C CA . GLY A 1 88 ? 6.159 -12.839 -11.033 1.00 91.19 88 GLY A CA 1
ATOM 678 C C . GLY A 1 88 ? 5.491 -11.765 -10.163 1.00 91.19 88 GLY A C 1
ATOM 679 O O . GLY A 1 88 ? 4.460 -12.046 -9.551 1.00 91.19 88 GLY A O 1
ATOM 680 N N . LEU A 1 89 ? 6.027 -10.538 -10.117 1.00 93.25 89 LEU A N 1
ATOM 681 C CA . LEU A 1 89 ? 5.381 -9.390 -9.464 1.00 93.25 89 LEU A CA 1
ATOM 682 C C . LEU A 1 89 ? 4.755 -8.426 -10.475 1.00 93.25 89 LEU A C 1
ATOM 684 O O . LEU A 1 89 ? 3.657 -7.909 -10.249 1.00 93.25 89 LEU A O 1
ATOM 688 N N . VAL A 1 90 ? 5.456 -8.162 -11.581 1.00 93.38 90 VAL A N 1
ATOM 689 C CA . VAL A 1 90 ? 5.084 -7.127 -12.557 1.00 93.38 90 VAL A CA 1
ATOM 690 C C . VAL A 1 90 ? 3.707 -7.366 -13.183 1.00 93.38 90 VAL A C 1
ATOM 692 O O . VAL A 1 90 ? 2.984 -6.411 -13.459 1.00 93.38 90 VAL A O 1
ATOM 695 N N . GLU A 1 91 ? 3.304 -8.625 -13.335 1.00 93.19 91 GLU A N 1
ATOM 696 C CA . GLU A 1 91 ? 2.035 -9.048 -13.930 1.00 93.19 91 GLU A CA 1
ATOM 697 C C . GLU A 1 91 ? 0.824 -8.599 -13.103 1.00 93.19 91 GLU A C 1
ATOM 699 O O . GLU A 1 91 ? -0.257 -8.400 -13.651 1.00 93.19 91 GLU A O 1
ATOM 704 N N . ASN A 1 92 ? 1.008 -8.397 -11.794 1.00 93.19 92 ASN A N 1
ATOM 705 C CA . ASN A 1 92 ? -0.039 -7.961 -10.871 1.00 93.19 92 ASN A CA 1
ATOM 706 C C . ASN A 1 92 ? 0.321 -6.643 -10.163 1.00 93.19 92 ASN A C 1
ATOM 708 O O . ASN A 1 92 ? -0.213 -6.340 -9.094 1.00 93.19 92 ASN A O 1
ATOM 712 N N . ARG A 1 93 ? 1.209 -5.837 -10.762 1.00 93.56 93 ARG A N 1
ATOM 713 C CA . ARG A 1 93 ? 1.689 -4.556 -10.215 1.00 93.56 93 ARG A CA 1
ATOM 714 C C . ARG A 1 93 ? 0.558 -3.669 -9.697 1.00 93.56 93 ARG A C 1
ATOM 716 O O . ARG A 1 93 ? 0.617 -3.196 -8.564 1.00 93.56 93 ARG A O 1
ATOM 723 N N . ASP A 1 94 ? -0.465 -3.453 -10.519 1.00 93.56 94 ASP A N 1
ATOM 724 C CA . ASP A 1 94 ? -1.555 -2.531 -10.192 1.00 93.56 94 ASP A CA 1
ATOM 725 C C . ASP A 1 94 ? -2.409 -3.060 -9.038 1.00 93.56 94 ASP A C 1
ATOM 727 O O . ASP A 1 94 ? -2.854 -2.282 -8.196 1.00 93.56 94 ASP A O 1
ATOM 731 N N . ALA A 1 95 ? -2.562 -4.385 -8.927 1.00 94.25 95 ALA A N 1
ATOM 732 C CA . ALA A 1 95 ? -3.300 -4.995 -7.830 1.00 94.25 95 ALA A CA 1
ATOM 733 C C . ALA A 1 95 ? -2.652 -4.715 -6.470 1.00 94.25 95 ALA A C 1
ATOM 735 O O . ALA A 1 95 ? -3.379 -4.475 -5.505 1.00 94.25 95 ALA A O 1
ATOM 736 N N . LEU A 1 96 ? -1.316 -4.690 -6.414 1.00 95.50 96 LEU A N 1
ATOM 737 C CA . LEU A 1 96 ? -0.572 -4.304 -5.219 1.00 95.50 96 LEU A CA 1
ATOM 738 C C . LEU A 1 96 ? -0.558 -2.787 -5.012 1.00 95.50 96 LEU A C 1
ATOM 740 O O . LEU A 1 96 ? -0.789 -2.318 -3.900 1.00 95.50 96 LEU A O 1
ATOM 744 N N . TYR A 1 97 ? -0.307 -2.013 -6.073 1.00 94.12 97 TYR A N 1
ATOM 745 C CA . TYR A 1 97 ? -0.220 -0.552 -5.990 1.00 94.12 97 TYR A CA 1
ATOM 746 C C . TYR A 1 97 ? -1.528 0.080 -5.500 1.00 94.12 97 TYR A C 1
ATOM 748 O O . TYR A 1 97 ? -1.505 1.040 -4.735 1.00 94.12 97 TYR A O 1
ATOM 756 N N . GLN A 1 98 ? -2.665 -0.477 -5.913 1.00 94.06 98 GLN A N 1
ATOM 757 C CA . GLN A 1 98 ? -3.998 -0.010 -5.536 1.00 94.06 98 GLN A CA 1
ATOM 758 C C . GLN A 1 98 ? -4.553 -0.691 -4.282 1.00 94.06 98 GLN A C 1
ATOM 760 O O . GLN A 1 98 ? -5.663 -0.372 -3.878 1.00 94.06 98 GLN A O 1
ATOM 765 N N . ALA A 1 99 ? -3.812 -1.597 -3.631 1.00 95.25 99 ALA A N 1
ATOM 766 C CA . ALA A 1 99 ? -4.341 -2.357 -2.496 1.00 95.25 99 ALA A CA 1
ATOM 767 C C . ALA A 1 99 ? -4.832 -1.465 -1.345 1.00 95.25 99 ALA A C 1
ATOM 769 O O . ALA A 1 99 ? -5.760 -1.838 -0.640 1.00 95.25 99 ALA A O 1
ATOM 770 N N . TRP A 1 100 ? -4.256 -0.273 -1.175 1.00 93.38 100 TRP A N 1
ATOM 771 C CA . TRP A 1 100 ? -4.693 0.690 -0.162 1.00 93.38 100 TRP A CA 1
ATOM 772 C C . TRP A 1 100 ? -6.157 1.131 -0.318 1.00 93.38 100 TRP A C 1
ATOM 774 O O . TRP A 1 100 ? -6.742 1.551 0.671 1.00 93.38 100 TRP A O 1
ATOM 784 N N . GLN A 1 101 ? -6.747 1.013 -1.513 1.00 94.81 101 GLN A N 1
ATOM 785 C CA . GLN A 1 101 ? -8.148 1.368 -1.786 1.00 94.81 101 GLN A CA 1
ATOM 786 C C . GLN A 1 101 ? -9.149 0.415 -1.122 1.00 94.81 101 GLN A C 1
ATOM 788 O O . GLN A 1 101 ? -10.333 0.709 -1.055 1.00 94.81 101 GLN A O 1
ATOM 793 N N . GLU A 1 102 ? -8.684 -0.729 -0.618 1.00 95.62 102 GLU A N 1
ATOM 794 C CA . GLU A 1 102 ? -9.501 -1.626 0.206 1.00 95.62 102 GLU A CA 1
ATOM 795 C C . GLU A 1 102 ? -9.666 -1.101 1.646 1.00 95.62 102 GLU A C 1
ATOM 797 O O . GLU A 1 102 ? -10.350 -1.721 2.456 1.00 95.62 102 GLU A O 1
ATOM 802 N N . LEU A 1 103 ? -8.987 -0.004 2.001 1.00 95.44 103 LEU A N 1
ATOM 803 C CA . LEU A 1 103 ? -9.024 0.619 3.320 1.00 95.44 103 LEU A CA 1
ATOM 804 C C . LEU A 1 103 ? -9.759 1.964 3.244 1.00 95.44 103 LEU A C 1
ATOM 806 O O . LEU A 1 103 ? -9.652 2.651 2.228 1.00 95.44 103 LEU A O 1
ATOM 810 N N . PRO A 1 104 ? -10.406 2.413 4.336 1.00 95.94 104 PRO A N 1
ATOM 811 C CA . PRO A 1 104 ? -11.150 3.671 4.365 1.00 95.94 104 PRO A CA 1
ATOM 812 C C . PRO A 1 104 ? -10.205 4.874 4.504 1.00 95.94 104 PRO A C 1
ATOM 814 O O . PRO A 1 104 ? -10.184 5.575 5.517 1.00 95.94 104 PRO A O 1
ATOM 817 N N . VAL A 1 105 ? -9.362 5.085 3.494 1.00 94.88 105 VAL A N 1
ATOM 818 C CA . VAL A 1 105 ? -8.358 6.157 3.447 1.00 94.88 105 VAL A CA 1
ATOM 819 C C . VAL A 1 105 ? -8.476 7.019 2.188 1.00 94.88 105 VAL A C 1
ATOM 821 O O . VAL A 1 105 ? -7.649 7.908 1.995 1.00 94.88 105 VAL A O 1
ATOM 824 N N . ASP A 1 106 ? -9.494 6.806 1.350 1.00 92.44 106 ASP A N 1
ATOM 825 C CA . ASP A 1 106 ? -9.704 7.566 0.110 1.00 92.44 106 ASP A CA 1
ATOM 826 C C . ASP A 1 106 ? -9.763 9.077 0.346 1.00 92.44 106 ASP A C 1
ATOM 828 O O . ASP A 1 106 ? -9.081 9.826 -0.349 1.00 92.44 106 ASP A O 1
ATOM 832 N N . ASP A 1 107 ? -10.480 9.532 1.376 1.00 91.62 107 ASP A N 1
ATOM 833 C CA . ASP A 1 107 ? -10.560 10.959 1.718 1.00 91.62 107 ASP A CA 1
ATOM 834 C C . ASP A 1 107 ? -9.219 11.527 2.219 1.00 91.62 107 ASP A C 1
ATOM 836 O O . ASP A 1 107 ? -8.937 12.717 2.063 1.00 91.62 107 ASP A O 1
ATOM 840 N N . LEU A 1 108 ? -8.359 10.675 2.791 1.00 92.94 108 LEU A N 1
ATOM 841 C CA . LEU A 1 108 ? -7.024 11.055 3.265 1.00 92.94 108 LEU A CA 1
ATOM 842 C C . LEU A 1 108 ? -6.030 11.160 2.101 1.00 92.94 108 LEU A C 1
ATOM 844 O O . LEU A 1 108 ? -5.181 12.057 2.076 1.00 92.94 108 LEU A O 1
ATOM 848 N N . VAL A 1 109 ? -6.148 10.257 1.125 1.00 91.94 109 VAL A N 1
ATOM 849 C CA . VAL A 1 109 ? -5.319 10.230 -0.087 1.00 91.94 109 VAL A CA 1
ATOM 850 C C . VAL A 1 109 ? -5.774 11.295 -1.089 1.00 91.94 109 VAL A C 1
ATOM 852 O O . VAL A 1 109 ? -4.937 11.988 -1.668 1.00 91.94 109 VAL A O 1
ATOM 855 N N . GLY A 1 110 ? -7.079 11.489 -1.247 1.00 89.12 110 GLY A N 1
ATOM 856 C CA . GLY A 1 110 ? -7.692 12.433 -2.174 1.00 89.12 110 GLY A CA 1
ATOM 857 C C . GLY A 1 110 ? -7.885 11.909 -3.596 1.00 89.12 110 GLY A C 1
ATOM 858 O O . GLY A 1 110 ? -7.319 10.896 -4.015 1.00 89.12 110 GLY A O 1
ATOM 859 N N . THR A 1 111 ? -8.660 12.665 -4.377 1.00 85.75 111 THR A N 1
ATOM 860 C CA . THR A 1 111 ? -8.894 12.396 -5.803 1.00 85.75 111 THR A CA 1
ATOM 861 C C . THR A 1 111 ? -7.619 12.585 -6.634 1.00 85.75 111 THR A C 1
ATOM 863 O O . THR A 1 111 ? -6.611 13.122 -6.173 1.00 85.75 111 THR A O 1
ATOM 866 N N . ALA A 1 112 ? -7.625 12.154 -7.900 1.00 79.75 112 ALA A N 1
ATOM 867 C CA . ALA A 1 112 ? -6.514 12.438 -8.814 1.00 79.75 112 ALA A CA 1
ATOM 868 C C . ALA A 1 112 ? -6.239 13.949 -8.954 1.00 79.75 112 ALA A C 1
ATOM 870 O O . ALA A 1 112 ? -5.077 14.347 -8.985 1.00 79.75 112 ALA A O 1
ATOM 871 N N . GLU A 1 113 ? -7.285 14.777 -8.962 1.00 79.94 113 GLU A N 1
ATOM 872 C CA . GLU A 1 113 ? -7.162 16.237 -9.032 1.00 79.94 113 GLU A CA 1
ATOM 873 C C . GLU A 1 113 ? -6.511 16.804 -7.764 1.00 79.94 113 GLU A C 1
ATOM 875 O O . GLU A 1 113 ? -5.538 17.550 -7.860 1.00 79.94 113 GLU A O 1
ATOM 880 N N . ASN A 1 114 ? -6.953 16.376 -6.574 1.00 75.25 114 ASN A N 1
ATOM 881 C CA . ASN A 1 114 ? -6.390 16.842 -5.299 1.00 75.25 114 ASN A CA 1
ATOM 882 C C . ASN A 1 114 ? -4.881 16.580 -5.211 1.00 75.25 114 ASN A C 1
ATOM 884 O O . ASN A 1 114 ? -4.119 17.394 -4.687 1.00 75.25 114 ASN A O 1
ATOM 888 N N . ARG A 1 115 ? -4.433 15.456 -5.776 1.00 74.88 115 ARG A N 1
ATOM 889 C CA . ARG A 1 115 ? -3.024 15.048 -5.774 1.00 74.88 115 AR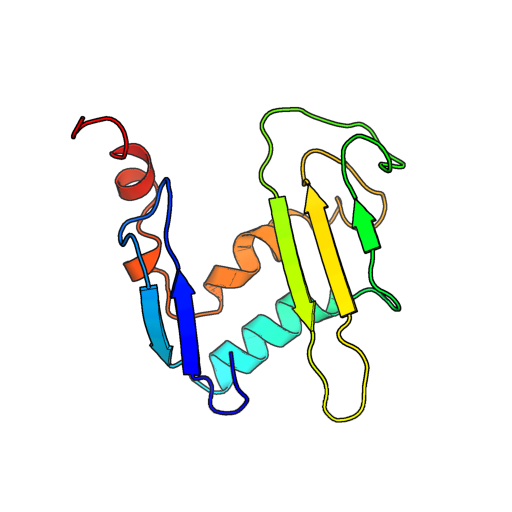G A CA 1
ATOM 890 C C . ARG A 1 115 ? -2.159 15.844 -6.755 1.00 74.88 115 ARG A C 1
ATOM 892 O O . ARG A 1 115 ? -0.953 15.933 -6.537 1.00 74.88 115 ARG A O 1
ATOM 899 N N . GLN A 1 116 ? -2.752 16.458 -7.780 1.00 69.50 116 GLN A N 1
ATOM 900 C CA . GLN A 1 116 ? -2.060 17.331 -8.740 1.00 69.50 116 GLN A CA 1
ATOM 901 C C . GLN A 1 116 ? -1.908 18.776 -8.239 1.00 69.50 116 GLN A C 1
ATOM 903 O O . GLN A 1 116 ? -0.994 19.479 -8.659 1.00 69.50 116 GLN A O 1
ATOM 908 N N . ILE A 1 117 ? -2.753 19.220 -7.302 1.00 65.31 117 ILE A N 1
ATOM 909 C CA . ILE A 1 117 ? -2.745 20.600 -6.771 1.00 65.31 117 ILE A CA 1
ATOM 910 C C . ILE A 1 117 ? -1.534 20.870 -5.844 1.00 65.31 117 ILE A C 1
ATOM 912 O O . ILE A 1 117 ? -1.281 22.014 -5.464 1.00 65.31 117 ILE A O 1
ATOM 916 N N . TYR A 1 118 ? -0.725 19.847 -5.530 1.00 53.81 118 TYR A N 1
ATOM 917 C CA . TYR A 1 118 ? 0.463 19.928 -4.664 1.00 53.81 118 TYR A CA 1
ATOM 918 C C . TYR A 1 118 ? 1.433 21.080 -5.011 1.00 53.81 118 TYR A C 1
ATOM 920 O O . TYR A 1 118 ? 2.083 21.605 -4.105 1.00 53.81 118 TYR A O 1
ATOM 928 N N . ASP A 1 119 ? 1.490 21.516 -6.272 1.00 52.19 119 ASP A N 1
ATOM 929 C CA . ASP A 1 119 ? 2.426 22.546 -6.739 1.00 52.19 119 ASP A CA 1
ATOM 930 C C . ASP A 1 119 ? 1.946 24.005 -6.593 1.00 52.19 119 ASP A C 1
ATOM 932 O O . ASP A 1 119 ? 2.734 24.916 -6.835 1.00 52.19 119 ASP A O 1
ATOM 936 N N . GLN A 1 120 ? 0.697 24.283 -6.189 1.00 48.62 120 GLN A N 1
ATOM 937 C CA . GLN A 1 120 ? 0.159 25.658 -6.262 1.00 48.62 120 GLN A CA 1
ATOM 938 C C . GLN A 1 120 ? 0.317 26.520 -4.998 1.00 48.62 120 GLN A C 1
ATOM 940 O O . GLN A 1 120 ? 0.076 27.722 -5.060 1.00 48.62 120 GLN A O 1
ATOM 945 N N . ASN A 1 121 ? 0.747 25.950 -3.869 1.00 45.03 121 ASN A N 1
ATOM 946 C CA . ASN A 1 121 ? 0.825 26.667 -2.584 1.00 45.03 121 ASN A CA 1
ATOM 947 C C . ASN A 1 121 ? 2.259 26.813 -2.043 1.00 45.03 121 ASN A C 1
ATOM 949 O O . ASN A 1 121 ? 2.471 26.691 -0.833 1.00 45.03 121 ASN A O 1
ATOM 953 N N . ARG A 1 122 ? 3.247 27.036 -2.918 1.00 44.53 122 ARG A N 1
ATOM 954 C CA . ARG A 1 122 ? 4.637 27.296 -2.514 1.00 44.53 122 ARG A CA 1
ATOM 955 C C . ARG A 1 122 ? 5.055 28.737 -2.765 1.00 44.53 122 ARG A C 1
ATOM 957 O O . ARG A 1 122 ? 4.715 29.262 -3.844 1.00 44.53 122 ARG A O 1
#

pLDDT: mean 90.64, std 10.41, range [44.53, 98.19]